Protein AF-A0AAV2NPS6-F1 (afdb_monomer_lite)

Structure (mmCIF, N/CA/C/O backbone):
data_AF-A0AAV2NPS6-F1
#
_entry.id   AF-A0AAV2NPS6-F1
#
loop_
_atom_site.group_PDB
_atom_site.id
_atom_site.type_symbol
_atom_site.label_atom_id
_atom_site.label_alt_id
_atom_site.label_comp_id
_atom_site.label_asym_id
_atom_site.label_entity_id
_atom_site.label_seq_id
_atom_site.pdbx_PDB_ins_code
_atom_site.Cartn_x
_atom_site.Cartn_y
_atom_site.Cartn_z
_atom_site.occupancy
_atom_site.B_iso_or_equiv
_atom_site.auth_seq_id
_atom_site.auth_comp_id
_atom_site.auth_asym_id
_atom_site.auth_atom_id
_atom_site.pdbx_PDB_model_num
ATOM 1 N N . MET A 1 1 ? -5.825 -15.323 -0.932 1.00 41.66 1 MET A N 1
ATOM 2 C CA . MET A 1 1 ? -5.108 -14.527 0.087 1.00 41.66 1 MET A CA 1
ATOM 3 C C . MET A 1 1 ? -5.798 -14.837 1.394 1.00 41.66 1 MET A C 1
ATOM 5 O O . MET A 1 1 ? -6.960 -14.491 1.516 1.00 41.66 1 MET A O 1
ATOM 9 N N . GLU A 1 2 ? -5.150 -15.563 2.298 1.00 42.91 2 GLU A N 1
ATOM 10 C CA . GLU A 1 2 ? -5.732 -15.864 3.609 1.00 42.91 2 GLU A CA 1
ATOM 11 C C . GLU A 1 2 ? -5.504 -14.667 4.530 1.00 42.91 2 GLU A C 1
ATOM 13 O O . GLU A 1 2 ? -4.360 -14.275 4.787 1.00 42.91 2 GLU A O 1
ATOM 18 N N . ILE A 1 3 ? -6.591 -14.041 4.974 1.00 53.81 3 ILE A N 1
ATOM 19 C CA . ILE A 1 3 ? -6.537 -13.032 6.027 1.00 53.81 3 ILE A CA 1
ATOM 20 C C . ILE A 1 3 ? -6.341 -13.807 7.327 1.00 53.81 3 ILE A C 1
ATOM 22 O O . ILE A 1 3 ? -7.229 -14.536 7.760 1.00 53.81 3 ILE A O 1
ATOM 26 N N . LYS A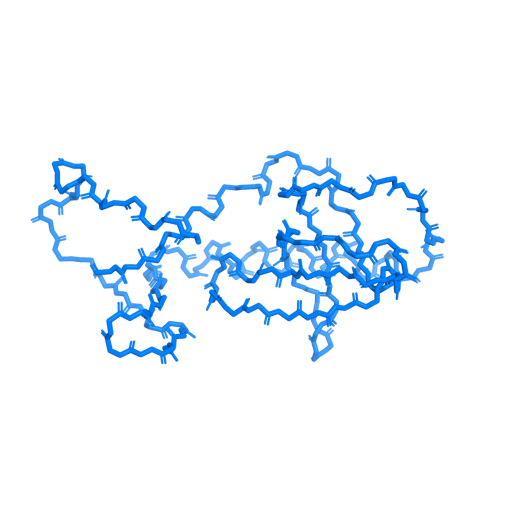 1 4 ? -5.152 -13.704 7.928 1.00 60.00 4 LYS A N 1
ATOM 27 C CA . LYS A 1 4 ? -4.940 -14.254 9.270 1.00 60.00 4 LYS A CA 1
ATOM 28 C C . LYS A 1 4 ? -5.802 -13.461 10.246 1.00 60.00 4 LYS A C 1
ATOM 30 O O . LYS A 1 4 ? -5.718 -12.233 10.255 1.00 60.00 4 LYS A O 1
ATOM 35 N N . ALA A 1 5 ? -6.595 -14.169 11.045 1.00 60.53 5 ALA A N 1
ATOM 36 C CA . ALA A 1 5 ? -7.406 -13.566 12.091 1.00 60.53 5 ALA A CA 1
ATOM 37 C C . ALA A 1 5 ? -6.533 -12.714 13.026 1.00 60.53 5 ALA A C 1
ATOM 39 O O . ALA A 1 5 ? -5.389 -13.068 13.331 1.00 60.53 5 ALA A O 1
ATOM 40 N N . ILE A 1 6 ? -7.073 -11.572 13.447 1.00 65.81 6 ILE A N 1
ATOM 41 C CA . ILE A 1 6 ? -6.411 -10.668 14.385 1.00 65.81 6 ILE A CA 1
ATOM 42 C C . ILE A 1 6 ? -6.325 -11.373 15.742 1.00 65.81 6 ILE A C 1
ATOM 44 O O . ILE A 1 6 ? -7.333 -11.863 16.250 1.00 65.81 6 ILE A O 1
ATOM 48 N N . ASP A 1 7 ? -5.135 -11.406 16.347 1.00 73.88 7 ASP A N 1
ATOM 49 C CA . ASP A 1 7 ? -5.000 -11.828 17.741 1.00 73.88 7 ASP A CA 1
ATOM 50 C C . ASP A 1 7 ? -5.571 -10.731 18.646 1.00 73.88 7 ASP A C 1
ATOM 52 O O . ASP A 1 7 ? -4.949 -9.689 18.879 1.00 73.88 7 ASP A O 1
ATOM 56 N N . THR A 1 8 ? -6.785 -10.964 19.137 1.00 68.75 8 THR A N 1
ATOM 57 C CA . THR A 1 8 ? -7.533 -10.018 19.968 1.00 68.75 8 THR A CA 1
ATOM 58 C C . THR A 1 8 ? -6.858 -9.744 21.309 1.00 68.75 8 THR A C 1
ATOM 60 O O . THR A 1 8 ? -7.124 -8.707 21.913 1.00 68.75 8 THR A O 1
ATOM 63 N N . ARG A 1 9 ? -5.926 -10.600 21.753 1.00 75.75 9 ARG A N 1
ATOM 64 C CA . ARG A 1 9 ? -5.150 -10.408 22.991 1.00 75.75 9 ARG A CA 1
ATOM 65 C C . ARG A 1 9 ? -4.113 -9.295 22.865 1.00 75.75 9 ARG A C 1
ATOM 67 O O . ARG A 1 9 ? -3.694 -8.734 23.871 1.00 75.75 9 ARG A O 1
ATOM 74 N N . LEU A 1 10 ? -3.702 -8.979 21.637 1.00 73.31 10 LEU A N 1
ATOM 75 C CA . LEU A 1 10 ? -2.754 -7.904 21.338 1.00 73.31 10 LEU A CA 1
ATOM 76 C C . LEU A 1 10 ? -3.451 -6.564 21.082 1.00 73.31 10 LEU A C 1
ATOM 78 O O . LEU A 1 10 ? -2.779 -5.551 20.874 1.00 73.31 10 LEU A O 1
ATOM 82 N N . LEU A 1 11 ? -4.788 -6.543 21.070 1.00 68.44 11 LEU A N 1
ATOM 83 C CA . LEU A 1 11 ? -5.537 -5.315 20.871 1.00 68.44 11 LEU A CA 1
ATOM 84 C C . LEU A 1 11 ? -5.553 -4.499 22.168 1.00 68.44 11 LEU A C 1
ATOM 86 O O . LEU A 1 11 ? -5.890 -5.025 23.233 1.00 68.44 11 LEU A O 1
ATOM 90 N N . PRO A 1 12 ? -5.231 -3.197 22.106 1.00 69.56 12 PRO A N 1
ATOM 91 C CA . PRO A 1 12 ? -5.375 -2.336 23.265 1.00 69.56 12 PRO A CA 1
ATOM 92 C C . PRO A 1 12 ? -6.836 -2.339 23.723 1.00 69.56 12 PRO A C 1
ATOM 94 O O . PRO A 1 12 ? -7.750 -2.208 22.914 1.00 69.56 12 PRO A O 1
ATOM 97 N N . HIS A 1 13 ? -7.069 -2.431 25.034 1.00 72.00 13 HIS A N 1
ATOM 98 C CA . HIS A 1 13 ? -8.411 -2.433 25.642 1.00 72.00 13 HIS A CA 1
ATOM 99 C C . HIS A 1 13 ? -9.128 -1.069 25.568 1.00 72.00 13 HIS A C 1
ATOM 101 O O . HIS A 1 13 ? -10.022 -0.772 26.356 1.00 72.00 13 HIS A O 1
ATOM 107 N N . LYS A 1 14 ? -8.718 -0.200 24.640 1.00 80.06 14 LYS A N 1
ATOM 108 C CA . LYS A 1 14 ? -9.253 1.145 24.441 1.00 80.06 14 LYS A CA 1
ATOM 109 C C . LYS A 1 14 ? -9.794 1.266 23.024 1.00 80.06 14 LYS A C 1
ATOM 111 O O . LYS A 1 14 ? -9.198 0.758 22.078 1.00 80.06 14 LYS A O 1
ATOM 116 N N . ARG A 1 15 ? -10.905 1.990 22.880 1.00 81.00 15 ARG A N 1
ATOM 117 C CA . ARG A 1 15 ? -11.439 2.370 21.568 1.00 81.00 15 ARG A CA 1
ATOM 118 C C . ARG A 1 15 ? -10.414 3.252 20.860 1.00 81.00 15 ARG A C 1
ATOM 120 O O . ARG A 1 15 ? -9.965 4.247 21.426 1.00 81.00 15 ARG A O 1
ATOM 127 N N . LEU A 1 16 ? -10.045 2.875 19.640 1.00 82.19 16 LEU A N 1
ATOM 128 C CA . LEU A 1 16 ? -9.122 3.639 18.810 1.00 82.19 16 LEU A CA 1
ATOM 129 C C . LEU A 1 16 ? -9.913 4.365 17.721 1.00 82.19 16 LEU A C 1
ATOM 131 O O . LEU A 1 16 ? -10.671 3.710 17.004 1.00 82.19 16 LEU A O 1
ATOM 135 N N . PRO A 1 17 ? -9.746 5.688 17.567 1.00 84.31 17 PRO A N 1
ATOM 136 C CA . PRO A 1 17 ? -10.346 6.391 16.449 1.00 84.31 17 PRO A CA 1
ATOM 137 C C . PRO A 1 17 ? -9.691 5.941 15.139 1.00 84.31 17 PRO A C 1
ATOM 139 O O . PRO A 1 17 ? -8.460 5.884 15.011 1.00 84.31 17 PRO A O 1
ATOM 142 N N . VAL A 1 18 ? -10.537 5.610 14.168 1.00 84.94 18 VAL A N 1
ATOM 143 C CA . VAL A 1 18 ? -10.142 5.110 12.852 1.00 84.94 18 VAL A CA 1
ATOM 144 C C . VAL A 1 18 ? -10.883 5.854 11.751 1.00 84.94 18 VAL A C 1
ATOM 146 O O . VAL A 1 18 ? -12.014 6.297 11.932 1.00 84.94 18 VAL A O 1
ATOM 149 N N . LYS A 1 19 ? -10.245 5.947 10.590 1.00 84.25 19 LYS A N 1
ATOM 150 C CA . LYS A 1 19 ? -10.831 6.434 9.344 1.00 84.25 19 LYS A CA 1
ATOM 151 C C . LYS A 1 19 ? -10.907 5.270 8.370 1.00 84.25 19 LYS A C 1
ATOM 153 O O . LYS A 1 19 ? -9.897 4.608 8.139 1.00 84.25 19 LYS A O 1
ATOM 158 N N . ILE A 1 20 ? -12.080 5.016 7.801 1.00 83.75 20 ILE A N 1
ATOM 159 C CA . ILE A 1 20 ? -12.223 4.028 6.728 1.00 83.75 20 ILE A CA 1
ATOM 160 C C . ILE A 1 20 ? -11.563 4.611 5.476 1.00 83.75 20 ILE A C 1
ATOM 162 O O . ILE A 1 20 ? -11.933 5.698 5.035 1.00 83.75 20 ILE A O 1
ATOM 166 N N . THR A 1 21 ? -10.560 3.922 4.935 1.00 81.12 21 THR A N 1
ATOM 167 C CA . THR A 1 21 ? -9.811 4.377 3.753 1.00 81.12 21 THR A CA 1
ATOM 168 C C . THR A 1 21 ? -10.315 3.736 2.468 1.00 81.12 21 THR A C 1
ATOM 170 O O . THR A 1 21 ? -10.240 4.356 1.411 1.00 81.12 21 THR A O 1
ATOM 173 N N . HIS A 1 22 ? -10.859 2.521 2.548 1.00 80.81 22 HIS A N 1
ATOM 174 C CA . HIS A 1 22 ? -11.422 1.806 1.408 1.00 80.81 22 HIS A CA 1
ATOM 175 C C . HIS A 1 22 ? -12.412 0.750 1.874 1.00 80.81 22 HIS A C 1
ATOM 177 O O . HIS A 1 22 ? -12.206 0.113 2.908 1.00 80.81 22 HIS A O 1
ATOM 183 N N . VAL A 1 23 ? -13.449 0.524 1.078 1.00 83.50 23 VAL A N 1
ATOM 184 C CA . VAL A 1 23 ? -14.465 -0.497 1.324 1.00 83.50 23 VAL A CA 1
ATOM 185 C C . VAL A 1 23 ? -14.612 -1.311 0.050 1.00 83.50 23 VAL A C 1
ATOM 187 O O . VAL A 1 23 ? -14.974 -0.766 -0.987 1.00 83.50 23 VAL A O 1
ATOM 190 N N . GLU A 1 24 ? -14.317 -2.605 0.124 1.00 81.31 24 GLU A N 1
ATOM 191 C CA . GLU A 1 24 ? -14.657 -3.556 -0.940 1.00 81.31 24 GLU A CA 1
ATOM 192 C C . GLU A 1 24 ? -16.019 -4.197 -0.653 1.00 81.31 24 GLU A C 1
ATOM 194 O O . GLU A 1 24 ? -16.844 -4.351 -1.547 1.00 81.31 24 GLU A O 1
ATOM 199 N N . SER A 1 25 ? -16.289 -4.508 0.616 1.00 83.38 25 SER A N 1
ATOM 200 C CA . SER A 1 25 ? -17.604 -4.914 1.111 1.00 83.38 25 SER A CA 1
ATOM 201 C C . SER A 1 25 ? -17.725 -4.592 2.609 1.00 83.38 25 SER A C 1
ATOM 203 O O . SER A 1 25 ? -16.711 -4.295 3.245 1.00 83.38 25 SER A O 1
ATOM 205 N N . PRO A 1 26 ? -18.918 -4.702 3.223 1.00 85.25 26 PRO A N 1
ATOM 206 C CA . PRO A 1 26 ? -19.066 -4.549 4.674 1.00 85.25 26 PRO A CA 1
ATOM 207 C C . PRO A 1 26 ? -18.197 -5.512 5.501 1.00 85.25 26 PRO A C 1
ATOM 209 O O . PRO A 1 26 ? -17.895 -5.217 6.651 1.00 85.25 26 PRO A O 1
ATOM 212 N N . LEU A 1 27 ? -17.784 -6.642 4.913 1.00 81.50 27 LEU A N 1
ATOM 213 C CA . LEU A 1 27 ? -16.926 -7.657 5.537 1.00 81.50 27 LEU A CA 1
ATOM 214 C C . LEU A 1 27 ? -15.451 -7.539 5.116 1.00 81.50 27 LEU A C 1
ATOM 216 O O . LEU A 1 27 ? -14.618 -8.332 5.541 1.00 81.50 27 LEU A O 1
ATOM 220 N N . LEU A 1 28 ? -15.124 -6.598 4.225 1.00 78.81 28 LEU A N 1
ATOM 221 C CA . LEU A 1 28 ? -13.771 -6.412 3.718 1.00 78.81 28 LEU A CA 1
ATOM 222 C C . LEU A 1 28 ? -13.512 -4.934 3.449 1.00 78.81 28 LEU A C 1
ATOM 224 O O . LEU A 1 28 ? -13.832 -4.393 2.385 1.00 78.81 28 LEU A O 1
ATOM 228 N N . PHE A 1 29 ? -12.917 -4.284 4.439 1.00 80.88 29 PHE A N 1
ATOM 229 C CA . PHE A 1 29 ? -12.582 -2.873 4.385 1.00 80.88 29 PHE A CA 1
ATOM 230 C C . PHE A 1 29 ? -11.239 -2.599 5.066 1.00 80.88 29 PHE A C 1
ATOM 232 O O . PHE A 1 29 ? -10.679 -3.420 5.798 1.00 80.88 29 PHE A O 1
ATOM 239 N N . TRP A 1 30 ? -10.699 -1.420 4.782 1.00 81.56 30 TRP A N 1
ATOM 240 C CA . TRP A 1 30 ? -9.421 -0.956 5.295 1.00 81.56 30 TRP A CA 1
ATOM 241 C C . TRP A 1 30 ? -9.634 0.280 6.141 1.00 81.56 30 TRP A C 1
ATOM 243 O O . TRP A 1 30 ? -10.438 1.158 5.816 1.00 81.56 30 TRP A O 1
ATOM 253 N N . VAL A 1 31 ? -8.893 0.330 7.241 1.00 80.31 31 VAL A N 1
ATOM 254 C CA . VAL A 1 31 ? -8.953 1.424 8.197 1.00 80.31 31 VAL A CA 1
ATOM 255 C C . VAL A 1 31 ? -7.561 1.941 8.494 1.00 80.31 31 VAL A C 1
ATOM 257 O O . VAL A 1 31 ? -6.612 1.177 8.667 1.00 80.31 31 VAL A O 1
ATOM 260 N N . GLN A 1 32 ? -7.470 3.256 8.628 1.00 78.44 32 GLN A N 1
ATOM 261 C CA . GLN A 1 32 ? -6.289 3.944 9.104 1.00 78.44 32 GLN A CA 1
ATOM 262 C C . GLN A 1 32 ? -6.529 4.445 10.525 1.00 78.44 32 GLN A C 1
ATOM 264 O O . GLN A 1 32 ? -7.532 5.093 10.822 1.00 78.44 32 GLN A O 1
ATOM 269 N N . LEU A 1 33 ? -5.577 4.165 11.410 1.00 82.56 33 LEU A N 1
ATOM 270 C CA . LEU A 1 33 ? -5.570 4.694 12.769 1.00 82.56 33 LEU A CA 1
ATOM 271 C C . LEU A 1 33 ? -5.281 6.196 12.745 1.00 82.56 33 LEU A C 1
ATOM 273 O O . LEU A 1 33 ? -4.261 6.614 12.196 1.00 82.56 33 LEU A O 1
ATOM 277 N N . GLN A 1 34 ? -6.135 6.998 13.385 1.00 81.06 34 GLN A N 1
ATOM 278 C CA . GLN A 1 34 ? -6.053 8.460 13.296 1.00 81.06 34 GLN A CA 1
ATOM 279 C C . GLN A 1 34 ? -4.723 9.019 13.833 1.00 81.06 34 GLN A C 1
ATOM 281 O O . GLN A 1 34 ? -4.148 9.934 13.254 1.00 81.06 34 GLN A O 1
ATOM 286 N N . HIS A 1 35 ? -4.152 8.410 14.878 1.00 79.19 35 HIS A N 1
ATOM 287 C CA . HIS A 1 35 ? -2.851 8.830 15.422 1.00 79.19 35 HIS A CA 1
ATOM 288 C C . HIS A 1 35 ? -1.682 8.681 14.430 1.00 79.19 35 HIS A C 1
ATOM 290 O O . HIS A 1 35 ? -0.640 9.306 14.609 1.00 79.19 35 HIS A O 1
ATOM 296 N N . ASN A 1 36 ? -1.840 7.868 13.380 1.00 74.81 36 ASN A N 1
ATOM 297 C CA . ASN A 1 36 ? -0.828 7.676 12.343 1.00 74.81 36 ASN A CA 1
ATOM 298 C C . ASN A 1 36 ? -1.008 8.608 11.138 1.00 74.81 36 ASN A C 1
ATOM 300 O O . ASN A 1 36 ? -0.180 8.569 10.230 1.00 74.81 36 ASN A O 1
ATOM 304 N N . GLU A 1 37 ? -2.047 9.446 11.102 1.00 76.44 37 GLU A N 1
ATOM 305 C CA . GLU A 1 37 ? -2.325 10.343 9.972 1.00 76.44 37 GLU A CA 1
ATOM 306 C C . GLU A 1 37 ? -1.200 11.364 9.753 1.00 76.44 37 GLU A C 1
ATOM 308 O O . GLU A 1 37 ? -0.695 11.506 8.637 1.00 76.44 37 GLU A O 1
ATOM 313 N N . ASN A 1 38 ? -0.709 11.983 10.830 1.00 77.25 38 ASN A N 1
ATOM 314 C CA . ASN A 1 38 ? 0.418 12.919 10.767 1.00 77.25 38 ASN A CA 1
ATOM 315 C C . ASN A 1 38 ? 1.706 12.228 10.296 1.00 77.25 38 ASN A C 1
ATOM 317 O O . ASN A 1 38 ? 2.436 12.762 9.462 1.00 77.25 38 ASN A O 1
ATOM 321 N N . ASN A 1 39 ? 1.960 11.010 10.782 1.00 78.56 39 ASN A N 1
ATOM 322 C CA . ASN A 1 39 ? 3.132 10.229 10.386 1.00 78.56 39 ASN A CA 1
ATOM 323 C C . ASN A 1 39 ? 3.081 9.843 8.904 1.00 78.56 39 ASN A C 1
ATOM 325 O O . ASN A 1 39 ? 4.097 9.939 8.216 1.00 78.56 39 ASN A O 1
ATOM 329 N N . LEU A 1 40 ? 1.908 9.435 8.406 1.00 77.25 40 LEU A N 1
ATOM 330 C CA . LEU A 1 40 ? 1.719 9.112 6.993 1.00 77.25 40 LEU A CA 1
ATOM 331 C C . LEU A 1 40 ? 1.920 10.354 6.123 1.00 77.25 40 LEU A C 1
ATOM 333 O O . LEU A 1 40 ? 2.686 10.302 5.166 1.00 77.25 40 LEU A O 1
ATOM 337 N N . THR A 1 41 ? 1.314 11.477 6.508 1.00 81.19 41 THR A N 1
ATOM 338 C CA . THR A 1 41 ? 1.436 12.753 5.790 1.00 81.19 41 THR A CA 1
ATOM 339 C C . THR A 1 41 ? 2.894 13.201 5.689 1.00 81.19 41 THR A C 1
ATOM 341 O O . THR A 1 41 ? 3.358 13.605 4.623 1.00 81.19 41 THR A O 1
ATOM 344 N N . ASN A 1 42 ? 3.652 13.102 6.784 1.00 83.06 42 ASN A N 1
ATOM 345 C CA . ASN A 1 42 ? 5.075 13.443 6.790 1.00 83.06 42 ASN A CA 1
ATOM 346 C C . ASN A 1 42 ? 5.889 12.510 5.882 1.00 83.06 42 ASN A C 1
ATOM 348 O O . ASN A 1 42 ? 6.729 12.984 5.118 1.00 83.06 42 ASN A O 1
ATOM 352 N N . LEU A 1 43 ? 5.595 11.207 5.905 1.00 82.06 43 LEU A N 1
ATOM 353 C CA . LEU A 1 43 ? 6.257 10.220 5.051 1.00 82.06 43 LEU A CA 1
ATOM 354 C C . LEU A 1 43 ? 5.948 10.442 3.561 1.00 82.06 43 LEU A C 1
ATOM 356 O O . LEU A 1 43 ? 6.831 10.285 2.718 1.00 82.06 43 LEU A O 1
ATOM 360 N N . GLU A 1 44 ? 4.720 10.834 3.220 1.00 82.25 44 GLU A N 1
ATOM 361 C CA . GLU A 1 44 ? 4.343 11.194 1.850 1.00 82.25 44 GLU A CA 1
ATOM 362 C C . GLU A 1 44 ? 5.033 12.479 1.387 1.00 82.25 44 GLU A C 1
ATOM 364 O O . GLU A 1 44 ? 5.536 12.526 0.263 1.00 82.25 44 GLU A O 1
ATOM 369 N N . LYS A 1 45 ? 5.130 13.502 2.242 1.00 85.62 45 LYS A N 1
ATOM 370 C CA . LYS A 1 45 ? 5.880 14.730 1.931 1.00 85.62 45 LYS A CA 1
ATOM 371 C C . LYS A 1 45 ? 7.356 14.438 1.673 1.00 85.62 45 LYS A C 1
ATOM 373 O O . LYS A 1 45 ? 7.888 14.864 0.650 1.00 85.62 45 LYS A O 1
ATOM 378 N N . GLU A 1 46 ? 7.998 13.668 2.549 1.00 86.31 46 GLU A N 1
ATOM 379 C CA . GLU A 1 46 ? 9.397 13.259 2.384 1.00 86.31 46 GLU A CA 1
ATOM 380 C C . GLU A 1 46 ? 9.600 12.470 1.082 1.00 86.31 46 GLU A C 1
ATOM 382 O O . GLU A 1 46 ? 10.541 12.729 0.327 1.00 86.31 46 GLU A O 1
ATOM 387 N N . LEU A 1 47 ? 8.681 11.548 0.769 1.00 85.38 47 LEU A N 1
ATOM 388 C CA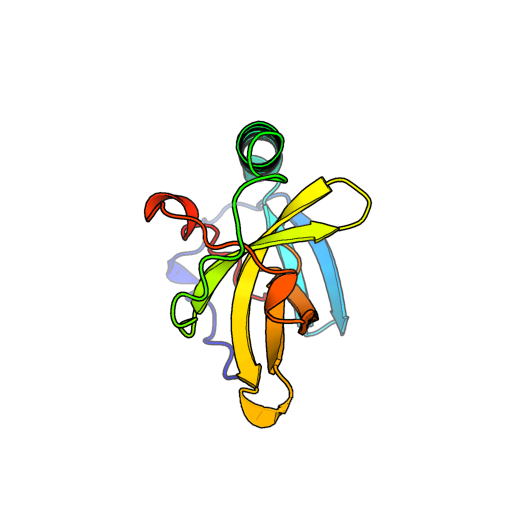 . LEU A 1 47 ? 8.712 10.793 -0.479 1.00 85.38 47 LEU A CA 1
ATOM 389 C C . LEU A 1 47 ? 8.615 11.712 -1.702 1.00 85.38 47 LEU A C 1
ATOM 391 O O . LEU A 1 47 ? 9.392 11.553 -2.643 1.00 85.38 47 LEU A O 1
ATOM 395 N N . ASN A 1 48 ? 7.682 12.663 -1.694 1.00 87.00 48 ASN A N 1
ATOM 396 C CA . ASN A 1 48 ? 7.492 13.598 -2.800 1.00 87.00 48 ASN A CA 1
ATOM 397 C C . ASN A 1 48 ? 8.726 14.479 -3.016 1.00 87.00 48 ASN A C 1
ATOM 399 O O . ASN A 1 48 ? 9.180 14.603 -4.152 1.00 87.00 48 ASN A O 1
ATOM 403 N N . LEU A 1 49 ? 9.320 15.007 -1.941 1.00 86.69 49 LEU A N 1
ATOM 404 C CA . LEU A 1 49 ? 10.565 15.779 -2.010 1.00 86.69 49 LEU A CA 1
ATOM 405 C C . LEU A 1 49 ? 11.712 14.948 -2.592 1.00 86.69 49 LEU A C 1
ATOM 407 O O . LEU A 1 49 ? 12.405 15.388 -3.508 1.00 86.69 49 LEU A O 1
ATOM 411 N N . ARG A 1 50 ? 11.877 13.710 -2.117 1.00 83.69 50 ARG A N 1
ATOM 412 C CA . ARG A 1 50 ? 12.921 12.801 -2.605 1.00 83.69 50 ARG A CA 1
ATOM 413 C C . ARG A 1 50 ? 12.747 12.446 -4.080 1.00 83.69 50 ARG A C 1
ATOM 415 O O . ARG A 1 50 ? 13.730 12.291 -4.801 1.00 83.69 50 ARG A O 1
ATOM 422 N N . MET A 1 51 ? 11.507 12.254 -4.519 1.00 82.69 51 MET A N 1
ATOM 423 C CA . MET A 1 51 ? 11.208 11.832 -5.883 1.00 82.69 51 MET A CA 1
ATOM 424 C C . MET A 1 51 ? 11.164 12.998 -6.877 1.00 82.69 51 MET A C 1
ATOM 426 O O . MET A 1 51 ? 11.370 12.762 -8.067 1.00 82.69 51 MET A O 1
ATOM 430 N N . ALA A 1 52 ? 10.983 14.243 -6.419 1.00 80.19 52 ALA A N 1
ATOM 431 C CA . ALA A 1 52 ? 11.009 15.436 -7.268 1.00 80.19 52 ALA A CA 1
ATOM 432 C C . ALA A 1 52 ? 12.314 15.557 -8.079 1.00 80.19 52 ALA A C 1
ATOM 434 O O . ALA A 1 52 ? 12.270 15.850 -9.269 1.00 80.19 52 ALA A O 1
ATOM 435 N N . GLY A 1 53 ? 13.465 15.233 -7.477 1.00 70.88 53 GLY A N 1
ATOM 436 C CA . GLY A 1 53 ? 14.766 15.235 -8.165 1.00 70.88 53 GLY A CA 1
ATOM 437 C C . GLY A 1 53 ? 15.066 13.980 -8.998 1.00 70.88 53 GLY A C 1
ATOM 438 O O . GLY A 1 53 ? 16.080 13.923 -9.686 1.00 70.88 53 GLY A O 1
ATOM 439 N N . ARG A 1 54 ? 14.215 12.948 -8.933 1.00 68.88 54 ARG A N 1
ATOM 440 C CA . ARG A 1 54 ? 14.491 11.610 -9.489 1.00 68.88 54 ARG A CA 1
ATOM 441 C C . ARG A 1 54 ? 13.864 11.362 -10.860 1.00 68.88 54 ARG A C 1
ATOM 443 O O . ARG A 1 54 ? 14.167 10.351 -11.485 1.00 68.88 54 ARG A O 1
ATOM 450 N N . VAL A 1 55 ? 13.029 12.288 -11.334 1.00 58.88 55 VAL A N 1
ATOM 451 C CA . VAL A 1 55 ? 12.314 12.204 -12.623 1.00 58.88 55 VAL A CA 1
ATOM 452 C C . VAL A 1 55 ? 13.281 12.085 -13.817 1.00 58.88 55 VAL A C 1
ATOM 454 O O . VAL A 1 55 ? 12.890 11.578 -14.859 1.00 58.88 55 VAL A O 1
ATOM 457 N N . ALA A 1 56 ? 14.554 12.468 -13.652 1.00 50.16 56 ALA A N 1
ATOM 458 C CA . ALA A 1 56 ? 15.576 12.417 -14.701 1.00 50.16 56 ALA A CA 1
ATOM 459 C C . ALA A 1 56 ? 16.506 11.183 -14.658 1.00 50.16 56 ALA A C 1
ATOM 461 O O . ALA A 1 56 ? 17.269 10.957 -15.599 1.00 50.16 56 ALA A O 1
ATOM 462 N N . SER A 1 57 ? 16.494 10.377 -13.585 1.00 51.81 57 SER A N 1
ATOM 463 C CA . SER A 1 57 ? 17.397 9.221 -13.490 1.00 51.81 57 SER A CA 1
ATOM 464 C C . SER A 1 57 ? 16.780 8.019 -14.191 1.00 51.81 57 SER A C 1
ATOM 466 O O . SER A 1 57 ? 15.631 7.673 -13.915 1.00 51.81 57 SER A O 1
ATOM 468 N N . HIS A 1 58 ? 17.550 7.400 -15.081 1.00 52.44 58 HIS A N 1
ATOM 469 C CA . HIS A 1 58 ? 17.104 6.335 -15.968 1.00 52.44 58 HIS A CA 1
ATOM 470 C C . HIS A 1 58 ? 16.433 5.197 -15.198 1.00 52.44 58 HIS A C 1
ATOM 472 O O . HIS A 1 58 ? 16.767 4.925 -14.041 1.00 52.44 58 HIS A O 1
ATOM 478 N N . TYR A 1 59 ? 15.491 4.531 -15.864 1.00 54.62 59 TYR A N 1
ATOM 479 C CA . TYR A 1 59 ? 14.902 3.282 -15.410 1.00 54.62 59 TYR A CA 1
ATOM 480 C C . TYR A 1 59 ? 16.022 2.270 -15.128 1.00 54.62 59 TYR A C 1
ATOM 482 O O . TYR A 1 59 ? 16.518 1.597 -16.027 1.00 54.62 59 TYR A O 1
ATOM 490 N N . GLU A 1 60 ? 16.475 2.190 -13.874 1.00 55.53 60 GLU A N 1
ATOM 491 C CA . GLU A 1 60 ? 17.339 1.104 -13.432 1.00 55.53 60 GLU A CA 1
ATOM 492 C C . GLU A 1 60 ? 16.467 -0.151 -13.446 1.00 55.53 60 GLU A C 1
ATOM 494 O O . GLU A 1 60 ? 15.746 -0.425 -12.481 1.00 55.53 60 GLU A O 1
ATOM 499 N N . GLN A 1 61 ? 16.510 -0.889 -14.558 1.00 53.97 61 GLN A N 1
ATOM 500 C CA . GLN A 1 61 ? 15.862 -2.184 -14.745 1.00 53.97 61 GLN A CA 1
ATOM 501 C C . GLN A 1 61 ? 16.504 -3.208 -13.804 1.00 53.97 61 GLN A C 1
ATOM 503 O O . GLN A 1 61 ? 17.305 -4.059 -14.174 1.00 53.97 61 GLN A O 1
ATOM 508 N N . ARG A 1 62 ? 16.202 -3.071 -12.518 1.00 61.75 62 ARG A N 1
ATOM 509 C CA . ARG A 1 62 ? 16.666 -3.946 -11.454 1.00 61.75 62 ARG A CA 1
ATOM 510 C C . ARG A 1 62 ? 15.533 -4.924 -11.172 1.00 61.75 62 ARG A C 1
ATOM 512 O O . ARG A 1 62 ? 14.391 -4.506 -11.003 1.00 61.75 62 ARG A O 1
ATOM 519 N N . GLU A 1 63 ? 15.838 -6.215 -11.088 1.00 72.06 63 GLU A N 1
ATOM 520 C CA . GLU A 1 63 ? 14.840 -7.282 -10.933 1.00 72.06 63 GLU A CA 1
ATOM 521 C C . GLU A 1 63 ? 13.853 -6.990 -9.790 1.00 72.06 63 GLU A C 1
ATOM 523 O O . GLU A 1 63 ? 14.256 -6.867 -8.630 1.00 72.06 63 GLU A O 1
ATOM 528 N N . THR A 1 64 ? 12.569 -6.813 -10.108 1.00 74.75 64 THR A N 1
ATOM 529 C CA . THR A 1 64 ? 11.508 -6.553 -9.127 1.00 74.75 64 THR A CA 1
ATOM 530 C C . THR A 1 64 ? 11.192 -7.807 -8.325 1.00 74.75 64 THR A C 1
ATOM 532 O O . THR A 1 64 ? 11.109 -8.911 -8.866 1.00 74.75 64 THR A O 1
ATOM 535 N N . LYS A 1 65 ? 11.025 -7.641 -7.011 1.00 81.44 65 LYS A N 1
ATOM 536 C CA . LYS A 1 65 ? 10.756 -8.745 -6.084 1.00 81.44 65 LYS A CA 1
ATOM 537 C C . LYS A 1 65 ? 9.368 -8.627 -5.472 1.00 81.44 65 LYS A C 1
ATOM 539 O O . LYS A 1 65 ? 8.821 -7.542 -5.279 1.00 81.44 65 LYS A O 1
ATOM 544 N N . TRP A 1 66 ? 8.786 -9.774 -5.144 1.00 80.25 66 TRP A N 1
ATOM 545 C CA . TRP A 1 66 ? 7.530 -9.820 -4.405 1.00 80.25 66 TRP A CA 1
ATOM 546 C C . TRP A 1 66 ? 7.677 -9.124 -3.042 1.00 80.25 66 TRP A C 1
ATOM 548 O O . TRP A 1 66 ? 8.699 -9.284 -2.375 1.00 80.25 66 TRP A O 1
ATOM 558 N N . ARG A 1 67 ? 6.660 -8.345 -2.639 1.00 76.88 67 ARG A N 1
ATOM 559 C CA . ARG A 1 67 ? 6.656 -7.488 -1.434 1.00 76.88 67 ARG A CA 1
ATOM 560 C C . ARG A 1 67 ? 7.755 -6.423 -1.380 1.00 76.88 67 ARG A C 1
ATOM 562 O O . ARG A 1 67 ? 8.046 -5.892 -0.310 1.00 76.88 67 ARG A O 1
ATOM 569 N N . GLU A 1 68 ? 8.342 -6.069 -2.517 1.00 81.56 68 GLU A N 1
ATOM 570 C CA . GLU A 1 68 ? 9.252 -4.931 -2.597 1.00 81.56 68 GLU A CA 1
ATOM 571 C C . GLU A 1 68 ? 8.470 -3.609 -2.512 1.00 81.56 68 GLU A C 1
ATOM 573 O O . GLU A 1 68 ? 7.393 -3.469 -3.103 1.00 81.56 68 GLU A O 1
ATOM 578 N N . ALA A 1 69 ? 9.010 -2.650 -1.754 1.00 81.94 69 ALA A N 1
ATOM 579 C CA . ALA A 1 69 ? 8.461 -1.305 -1.644 1.00 81.94 69 ALA A CA 1
ATOM 580 C C . ALA A 1 69 ? 8.920 -0.435 -2.816 1.00 81.94 69 ALA A C 1
ATOM 582 O O . ALA A 1 69 ? 10.112 -0.314 -3.109 1.00 81.94 69 ALA A O 1
ATOM 583 N N . ILE A 1 70 ? 7.954 0.201 -3.462 1.00 84.19 70 ILE A N 1
ATOM 584 C CA . ILE A 1 70 ? 8.149 1.031 -4.648 1.00 84.19 70 ILE A CA 1
ATOM 585 C C . ILE A 1 70 ? 7.439 2.378 -4.476 1.00 84.19 70 ILE A C 1
ATOM 587 O O . ILE A 1 70 ? 6.580 2.536 -3.607 1.00 84.19 70 ILE A O 1
ATOM 591 N N . ALA A 1 71 ? 7.787 3.342 -5.315 1.00 85.75 71 ALA A N 1
ATOM 592 C CA . ALA A 1 71 ? 7.084 4.598 -5.498 1.00 85.75 71 ALA A CA 1
ATOM 593 C C . ALA A 1 71 ? 6.435 4.627 -6.881 1.00 85.75 71 ALA A C 1
ATOM 595 O O . ALA A 1 71 ? 7.039 4.194 -7.864 1.00 85.75 71 ALA A O 1
ATOM 596 N N . VAL A 1 72 ? 5.211 5.140 -6.936 1.00 84.56 72 VAL A N 1
ATOM 597 C CA . VAL A 1 72 ? 4.430 5.328 -8.162 1.00 84.56 72 VAL A CA 1
ATOM 598 C C . VAL A 1 72 ? 3.857 6.736 -8.145 1.00 84.56 72 VAL A C 1
ATOM 600 O O . VAL A 1 72 ? 3.514 7.246 -7.075 1.00 84.56 72 VAL A O 1
ATOM 603 N N . LYS A 1 73 ? 3.790 7.373 -9.313 1.00 86.00 73 LYS A N 1
ATOM 604 C CA . LYS A 1 73 ? 3.179 8.692 -9.463 1.00 86.00 73 LYS A CA 1
ATOM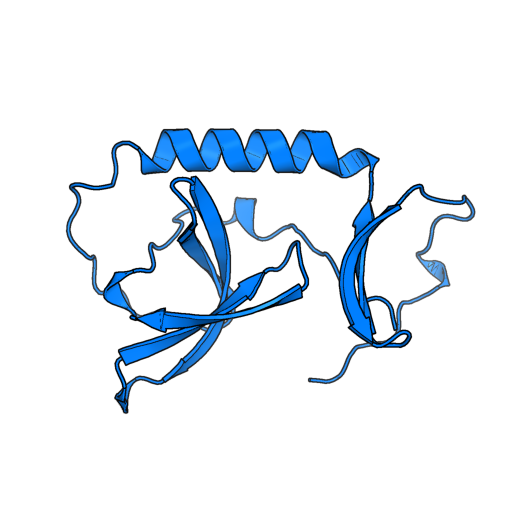 605 C C . LYS A 1 73 ? 1.687 8.527 -9.746 1.00 86.00 73 LYS A C 1
ATOM 607 O O . LYS A 1 73 ? 1.307 7.901 -10.728 1.00 86.00 73 LYS A O 1
ATOM 612 N N . GLU A 1 74 ? 0.848 9.085 -8.887 1.00 82.75 74 GLU A N 1
ATOM 613 C CA . GLU A 1 74 ? -0.610 9.082 -9.010 1.00 82.75 74 GLU A CA 1
ATOM 614 C C . GLU A 1 74 ? -1.119 10.507 -8.807 1.00 82.75 74 GLU A C 1
ATOM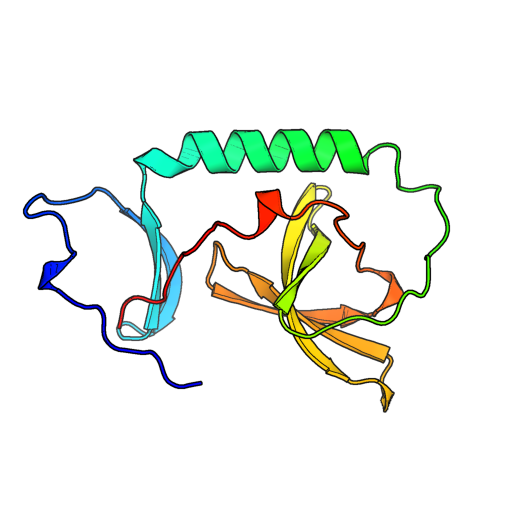 616 O O . GLU A 1 74 ? -0.769 11.142 -7.815 1.00 82.75 74 GLU A O 1
ATOM 621 N N . GLU A 1 75 ? -1.925 11.018 -9.741 1.00 83.38 75 GLU A N 1
ATOM 622 C CA . GLU A 1 75 ? -2.569 12.341 -9.615 1.00 83.38 75 GLU A CA 1
ATOM 623 C C . GLU A 1 75 ? -1.573 13.479 -9.309 1.00 83.38 75 GLU A C 1
ATOM 625 O O . GLU A 1 75 ? -1.870 14.424 -8.588 1.00 83.38 75 GLU A O 1
ATOM 630 N N . GLY A 1 76 ? -0.348 13.371 -9.832 1.00 82.94 76 GLY A N 1
ATOM 631 C CA . GLY A 1 76 ? 0.719 14.352 -9.611 1.00 82.94 76 GLY A CA 1
ATOM 632 C C . GLY A 1 76 ? 1.578 14.115 -8.365 1.00 82.94 76 GLY A C 1
ATOM 633 O O . GLY A 1 76 ? 2.670 14.675 -8.292 1.00 82.94 76 GLY A O 1
ATOM 634 N N . TYR A 1 77 ? 1.171 13.227 -7.457 1.00 84.75 77 TYR A N 1
ATOM 635 C CA . TYR A 1 77 ? 1.890 12.924 -6.221 1.00 84.75 77 TYR A CA 1
ATOM 636 C C . TYR A 1 77 ? 2.586 11.564 -6.273 1.00 84.75 77 TYR A C 1
ATOM 638 O O . TYR A 1 77 ? 2.061 10.570 -6.773 1.00 84.75 77 TYR A O 1
ATOM 646 N N . TRP A 1 78 ? 3.785 11.498 -5.707 1.00 85.75 78 TRP A N 1
ATOM 647 C CA . TRP A 1 78 ? 4.485 10.247 -5.456 1.00 85.75 78 TRP A CA 1
ATOM 648 C C . TRP A 1 78 ? 3.904 9.563 -4.233 1.00 85.75 78 TRP A C 1
ATOM 650 O O . TRP A 1 78 ? 3.839 10.144 -3.150 1.00 85.75 78 TRP A O 1
ATOM 660 N N . ARG A 1 79 ? 3.523 8.300 -4.400 1.00 82.56 79 ARG A N 1
ATOM 661 C CA . ARG A 1 79 ? 2.959 7.488 -3.328 1.00 82.56 79 ARG A CA 1
ATOM 662 C C . ARG A 1 79 ? 3.673 6.143 -3.230 1.00 82.56 79 ARG A C 1
ATOM 664 O O . ARG A 1 79 ? 4.098 5.565 -4.231 1.00 82.56 79 ARG A O 1
ATOM 671 N N . ARG A 1 80 ? 3.817 5.635 -2.003 1.00 83.19 80 ARG A N 1
ATOM 672 C CA . ARG A 1 80 ? 4.472 4.347 -1.721 1.00 83.19 80 ARG A CA 1
ATOM 673 C C . ARG A 1 80 ? 3.512 3.187 -1.979 1.00 83.19 80 ARG A C 1
ATOM 675 O O . ARG A 1 80 ? 2.359 3.228 -1.556 1.00 83.19 80 ARG A O 1
ATOM 682 N N . ARG A 1 81 ? 3.986 2.119 -2.616 1.00 82.81 81 ARG A N 1
ATOM 683 C CA . ARG A 1 81 ? 3.210 0.901 -2.897 1.00 82.81 81 ARG A CA 1
ATOM 684 C C . ARG A 1 81 ? 4.038 -0.349 -2.605 1.00 82.81 81 ARG A C 1
ATOM 686 O O . ARG A 1 81 ? 5.264 -0.281 -2.520 1.00 82.81 81 ARG A O 1
ATOM 693 N N . LEU A 1 82 ? 3.364 -1.489 -2.465 1.00 83.88 82 LEU A N 1
ATOM 694 C CA . LEU A 1 82 ? 4.002 -2.806 -2.380 1.00 83.88 82 LEU A CA 1
ATOM 695 C C . LEU A 1 82 ? 3.674 -3.641 -3.610 1.00 83.88 82 LEU A C 1
ATOM 697 O O . LEU A 1 82 ? 2.518 -3.706 -4.028 1.00 83.88 82 LEU A O 1
ATOM 701 N N . ILE A 1 83 ? 4.672 -4.340 -4.143 1.00 84.56 83 ILE A N 1
ATOM 702 C CA . ILE A 1 83 ? 4.456 -5.320 -5.208 1.00 84.56 83 ILE A CA 1
ATOM 703 C C . ILE A 1 83 ? 3.723 -6.539 -4.644 1.00 84.56 83 ILE A C 1
ATOM 705 O O . ILE A 1 83 ? 4.200 -7.197 -3.716 1.00 84.56 83 ILE A O 1
ATOM 709 N N . THR A 1 84 ? 2.583 -6.875 -5.243 1.00 84.12 84 THR A N 1
ATOM 710 C CA . THR A 1 84 ? 1.778 -8.050 -4.870 1.00 84.12 84 THR A CA 1
ATOM 711 C C . THR A 1 84 ? 1.813 -9.156 -5.910 1.00 84.12 84 THR A C 1
ATOM 713 O O . THR A 1 84 ? 1.755 -10.327 -5.536 1.00 84.12 84 THR A O 1
ATOM 716 N N . LYS A 1 85 ? 1.967 -8.808 -7.191 1.00 84.94 85 LYS A N 1
ATOM 717 C CA . LYS A 1 85 ? 2.110 -9.760 -8.298 1.00 84.94 85 LYS A CA 1
ATOM 718 C C . LYS A 1 85 ? 2.977 -9.151 -9.395 1.00 84.94 85 LYS A C 1
ATOM 720 O O . LYS A 1 85 ? 2.924 -7.947 -9.627 1.00 84.94 85 LYS A O 1
ATOM 725 N N . ILE A 1 86 ? 3.753 -9.984 -10.077 1.00 85.69 86 ILE A N 1
ATOM 726 C CA . ILE A 1 86 ? 4.598 -9.578 -11.204 1.00 85.69 86 ILE A CA 1
ATOM 727 C C . ILE A 1 86 ? 4.187 -10.417 -12.409 1.00 85.69 86 ILE A C 1
ATOM 729 O O . ILE A 1 86 ? 4.141 -11.643 -12.318 1.00 85.69 86 ILE A O 1
ATOM 733 N N . ASN A 1 87 ? 3.880 -9.764 -13.526 1.00 86.75 87 ASN A N 1
ATOM 734 C CA . ASN A 1 87 ? 3.630 -10.404 -14.809 1.00 86.75 87 ASN A CA 1
ATOM 735 C C . ASN A 1 87 ? 4.744 -10.003 -15.782 1.00 86.75 87 ASN A C 1
ATOM 737 O O . ASN A 1 87 ? 4.667 -8.958 -16.423 1.00 86.75 87 ASN A O 1
ATOM 741 N N . ARG A 1 88 ? 5.779 -10.848 -15.878 1.00 82.69 88 ARG A N 1
ATOM 742 C CA . ARG A 1 88 ? 6.951 -10.602 -16.733 1.00 82.69 88 ARG A CA 1
ATOM 743 C C . ARG A 1 88 ? 6.608 -10.639 -18.224 1.00 82.69 88 ARG A C 1
ATOM 745 O O . ARG A 1 88 ? 7.186 -9.884 -18.987 1.00 82.69 88 ARG A O 1
ATOM 752 N N . THR A 1 89 ? 5.645 -11.465 -18.634 1.00 84.12 89 THR A N 1
ATOM 753 C CA . THR A 1 89 ? 5.257 -11.618 -20.046 1.00 84.12 89 THR A CA 1
ATOM 754 C C . THR A 1 89 ? 4.625 -10.353 -20.618 1.00 84.12 89 THR A C 1
ATOM 756 O O . THR A 1 89 ? 4.805 -10.053 -21.789 1.00 84.12 89 THR A O 1
ATOM 759 N N . ARG A 1 90 ? 3.864 -9.620 -19.797 1.00 84.94 90 ARG A N 1
ATOM 760 C CA . ARG A 1 90 ? 3.177 -8.385 -20.209 1.00 84.94 90 ARG A CA 1
ATOM 761 C C . ARG A 1 90 ? 3.875 -7.112 -19.730 1.00 84.94 90 ARG A C 1
ATOM 763 O O . ARG A 1 90 ? 3.317 -6.042 -19.913 1.00 84.94 90 ARG A O 1
ATOM 770 N N . ASP A 1 91 ? 5.027 -7.237 -19.072 1.00 85.94 91 ASP A N 1
ATOM 771 C CA . ASP A 1 91 ? 5.734 -6.137 -18.402 1.00 85.94 91 ASP A CA 1
ATOM 772 C C . ASP A 1 91 ? 4.845 -5.314 -17.440 1.00 85.94 91 ASP A C 1
ATOM 774 O O . ASP A 1 91 ? 4.919 -4.089 -17.343 1.00 85.94 91 ASP A O 1
ATOM 778 N N . MET A 1 92 ? 3.963 -6.009 -16.711 1.00 88.00 92 MET A N 1
ATOM 779 C CA . MET A 1 92 ? 2.995 -5.400 -15.792 1.00 88.00 92 MET A CA 1
ATOM 780 C C . MET A 1 92 ? 3.249 -5.844 -14.354 1.00 88.00 92 MET A C 1
ATOM 782 O O . MET A 1 92 ? 3.481 -7.022 -14.067 1.00 88.00 92 MET A O 1
ATOM 786 N N . VAL A 1 93 ? 3.112 -4.911 -13.418 1.00 87.00 93 VAL A N 1
ATOM 787 C CA . VAL A 1 93 ? 3.245 -5.156 -11.983 1.00 87.00 93 VAL A CA 1
ATOM 788 C C . VAL A 1 93 ? 1.942 -4.793 -11.284 1.00 87.00 93 VAL A C 1
ATOM 790 O O . VAL A 1 93 ? 1.421 -3.690 -11.430 1.00 87.00 93 VAL A O 1
ATOM 793 N N . GLN A 1 94 ? 1.409 -5.731 -10.502 1.00 87.75 94 GLN A N 1
ATOM 794 C CA . GLN A 1 94 ? 0.279 -5.470 -9.622 1.00 87.75 94 GLN A CA 1
ATOM 795 C C . GLN A 1 94 ? 0.801 -4.964 -8.286 1.00 87.75 94 GLN A C 1
ATOM 797 O O . GLN A 1 94 ? 1.598 -5.621 -7.604 1.00 87.75 94 GLN A O 1
ATOM 802 N N . ILE A 1 95 ? 0.306 -3.806 -7.892 1.00 86.25 95 ILE A N 1
ATOM 803 C CA . ILE A 1 95 ? 0.752 -3.083 -6.716 1.00 86.25 95 ILE A CA 1
ATOM 804 C C . ILE A 1 95 ? -0.437 -2.915 -5.775 1.00 86.25 95 ILE A C 1
ATOM 806 O O . ILE A 1 95 ? -1.559 -2.670 -6.218 1.00 86.25 95 ILE A O 1
ATOM 810 N N . SER A 1 96 ? -0.211 -3.093 -4.478 1.00 80.81 96 SER A N 1
ATOM 811 C CA . SER A 1 96 ? -1.212 -2.805 -3.455 1.00 80.81 96 SER A CA 1
ATOM 812 C C . SER A 1 96 ? -0.872 -1.525 -2.723 1.00 80.81 96 SER A C 1
ATOM 814 O O . SER A 1 96 ? 0.278 -1.304 -2.320 1.00 80.81 96 SER A O 1
ATOM 816 N N . LEU A 1 97 ? -1.913 -0.756 -2.460 1.00 66.81 97 LEU A N 1
ATO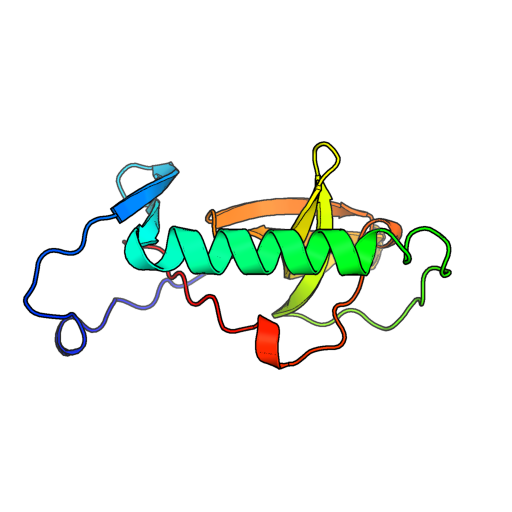M 817 C CA . LEU A 1 97 ? -1.954 0.219 -1.395 1.00 66.81 97 LEU A CA 1
ATOM 818 C C . LEU A 1 97 ? -1.888 -0.515 -0.061 1.00 66.81 97 LEU A C 1
ATOM 820 O O . LEU A 1 97 ? -2.869 -1.095 0.387 1.00 66.81 97 LEU A O 1
ATOM 824 N N . SER A 1 98 ? -0.735 -0.493 0.596 1.00 61.66 98 SER A N 1
ATOM 825 C CA . SER A 1 98 ? -0.666 -0.970 1.979 1.00 61.66 98 SER A CA 1
ATOM 826 C C . SER A 1 98 ? -1.478 -0.085 2.915 1.00 61.66 98 SER A C 1
ATOM 828 O O . SER A 1 98 ? -1.910 -0.576 3.941 1.00 61.66 98 SER A O 1
ATOM 830 N N . ASP A 1 99 ? -1.706 1.180 2.548 1.00 57.81 99 ASP A N 1
ATOM 831 C CA . ASP A 1 99 ? -2.382 2.170 3.390 1.00 57.81 99 ASP A CA 1
ATOM 832 C C . ASP A 1 99 ? -3.878 2.386 3.047 1.00 57.81 99 ASP A C 1
ATOM 834 O O . ASP A 1 99 ? -4.605 3.017 3.806 1.00 57.81 99 ASP A O 1
ATOM 838 N N . ILE A 1 100 ? -4.352 1.859 1.908 1.00 62.28 100 ILE A N 1
ATOM 839 C CA . ILE A 1 100 ? -5.743 2.015 1.416 1.00 62.28 100 ILE A CA 1
ATOM 840 C C . ILE A 1 100 ? -6.322 0.670 0.935 1.00 62.28 100 ILE A C 1
ATOM 842 O O . ILE A 1 100 ? -7.493 0.570 0.632 1.00 62.28 100 ILE A O 1
ATOM 846 N N . GLY A 1 101 ? -5.540 -0.405 0.826 1.00 63.03 101 GLY A N 1
ATOM 847 C CA . GLY A 1 101 ? -6.055 -1.736 0.480 1.00 63.03 101 GLY A CA 1
ATOM 848 C C . GLY A 1 101 ? -6.379 -2.007 -0.989 1.00 63.03 101 GLY A C 1
ATOM 849 O O . GLY A 1 101 ? -6.424 -3.167 -1.399 1.00 63.03 101 GLY A O 1
ATOM 850 N N . GLN A 1 102 ? -6.526 -0.971 -1.810 1.00 73.19 102 GLN A N 1
ATOM 851 C CA . GLN A 1 102 ? -6.781 -1.114 -3.242 1.00 73.19 102 GLN A CA 1
ATOM 852 C C . GLN A 1 102 ? -5.573 -1.711 -3.994 1.00 73.19 102 GLN A C 1
ATOM 854 O O . GLN A 1 102 ? -4.403 -1.473 -3.667 1.00 73.19 102 GLN A O 1
ATOM 859 N N . ARG A 1 103 ? -5.861 -2.503 -5.034 1.00 80.06 103 ARG A N 1
ATOM 860 C CA . ARG A 1 103 ? -4.858 -3.086 -5.936 1.00 80.06 103 ARG A CA 1
ATOM 861 C C . ARG A 1 103 ? -5.0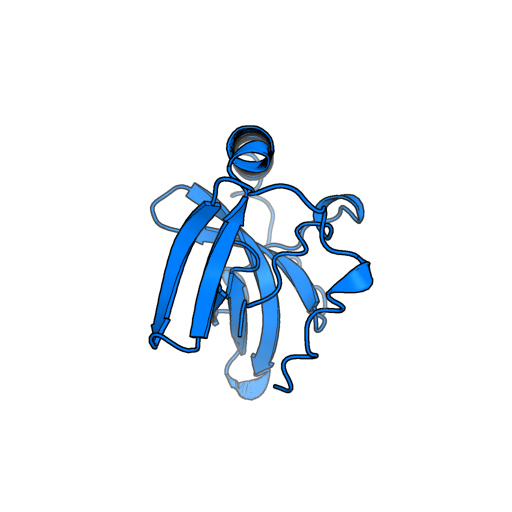27 -2.541 -7.342 1.00 80.06 103 ARG A C 1
ATOM 863 O O . ARG A 1 103 ? -6.125 -2.578 -7.881 1.00 80.06 103 ARG A O 1
ATOM 870 N N . ILE A 1 104 ? -3.924 -2.121 -7.947 1.00 84.94 104 ILE A N 1
ATOM 871 C CA . ILE A 1 104 ? -3.893 -1.640 -9.330 1.00 84.94 104 ILE A CA 1
ATOM 872 C C . ILE A 1 104 ? -2.752 -2.308 -10.096 1.00 84.94 104 ILE A C 1
ATOM 874 O O . ILE A 1 104 ? -1.774 -2.761 -9.502 1.00 84.94 104 ILE A O 1
ATOM 878 N N . CYS A 1 105 ? -2.880 -2.385 -11.416 1.00 87.44 105 CYS A N 1
ATOM 879 C CA . CYS A 1 105 ? -1.821 -2.860 -12.304 1.00 87.44 105 CYS A CA 1
ATOM 880 C C . CYS A 1 105 ? -1.156 -1.658 -12.978 1.00 87.44 105 CYS A C 1
ATOM 882 O O . CYS A 1 105 ? -1.852 -0.769 -13.464 1.00 87.44 105 CYS A O 1
ATOM 884 N N . ARG A 1 106 ? 0.177 -1.637 -13.011 1.00 87.38 106 ARG A N 1
ATOM 885 C CA . ARG A 1 106 ? 0.975 -0.587 -13.653 1.00 87.38 106 ARG A CA 1
ATOM 886 C C . ARG A 1 106 ? 2.072 -1.193 -14.533 1.00 87.38 106 ARG A C 1
ATOM 888 O O . ARG A 1 106 ? 2.577 -2.263 -14.176 1.00 87.38 106 ARG A O 1
ATOM 895 N N . PRO A 1 107 ? 2.451 -0.539 -15.642 1.00 87.75 107 PRO A N 1
ATOM 896 C CA . PRO A 1 107 ? 3.635 -0.909 -16.408 1.00 87.75 107 PRO A CA 1
ATOM 897 C C . PRO A 1 107 ? 4.895 -0.886 -15.541 1.00 87.75 107 PRO A C 1
ATOM 899 O O . PRO A 1 107 ? 5.033 -0.047 -14.645 1.00 87.75 107 PRO A O 1
ATOM 902 N N . ALA A 1 108 ? 5.840 -1.786 -15.808 1.00 83.56 108 ALA A N 1
ATOM 903 C CA . ALA A 1 108 ? 7.053 -1.890 -15.005 1.00 83.56 108 ALA A CA 1
ATOM 904 C C . ALA A 1 108 ? 7.962 -0.654 -15.107 1.00 83.56 108 ALA A C 1
ATOM 906 O O . ALA A 1 108 ? 8.774 -0.450 -14.211 1.00 83.56 108 ALA A O 1
ATOM 907 N N . HIS A 1 109 ? 7.832 0.177 -16.144 1.00 83.25 109 HIS A N 1
ATOM 908 C CA . HIS A 1 109 ? 8.598 1.420 -16.298 1.00 83.25 109 HIS A CA 1
ATOM 909 C C . HIS A 1 109 ? 8.031 2.607 -15.496 1.00 83.25 109 HIS A C 1
ATOM 911 O O . HIS A 1 109 ? 8.736 3.589 -15.284 1.00 83.25 109 HIS A O 1
ATOM 917 N N . GLU A 1 110 ? 6.789 2.520 -15.005 1.00 83.81 110 GLU A N 1
ATOM 918 C CA . GLU A 1 110 ? 6.164 3.560 -14.165 1.00 83.81 110 GLU A CA 1
ATOM 919 C C . GLU A 1 110 ? 6.456 3.377 -12.664 1.00 83.81 110 GLU A C 1
ATOM 921 O O . GLU A 1 110 ? 6.012 4.171 -11.828 1.00 83.81 110 GLU A O 1
ATOM 926 N N . ILE A 1 111 ? 7.182 2.315 -12.294 1.00 84.31 111 ILE A N 1
ATOM 927 C CA . ILE A 1 111 ? 7.485 1.981 -10.901 1.00 84.31 111 ILE A CA 1
ATOM 928 C C . ILE A 1 111 ? 8.940 2.295 -10.548 1.00 84.31 111 ILE A C 1
ATOM 930 O O . ILE A 1 111 ? 9.876 1.983 -11.279 1.00 84.31 111 ILE A O 1
ATOM 934 N N . TYR A 1 112 ? 9.142 2.866 -9.362 1.00 84.38 112 TYR A N 1
ATOM 935 C CA . TYR A 1 112 ? 10.456 3.307 -8.901 1.00 84.38 112 TYR A CA 1
ATOM 936 C C . TYR A 1 112 ? 10.826 2.609 -7.604 1.00 84.38 112 TYR A C 1
ATOM 938 O O . TYR A 1 112 ? 10.115 2.697 -6.606 1.00 84.38 112 TYR A O 1
ATOM 946 N N . LYS A 1 113 ? 11.974 1.934 -7.571 1.00 80.81 113 LYS A N 1
ATOM 947 C CA . LYS A 1 113 ? 12.415 1.236 -6.359 1.00 80.81 113 LYS A CA 1
ATOM 948 C C . LYS A 1 113 ? 12.818 2.204 -5.252 1.00 80.81 113 LYS A C 1
ATOM 950 O O . LYS A 1 113 ? 13.605 3.140 -5.461 1.00 80.81 113 LYS A O 1
ATOM 955 N N . LEU A 1 114 ? 12.326 1.935 -4.047 1.00 78.38 114 LEU A N 1
ATOM 956 C CA . LEU A 1 114 ? 12.748 2.627 -2.836 1.00 78.38 114 LEU A CA 1
ATOM 957 C C . LEU A 1 114 ? 13.949 1.887 -2.239 1.00 78.38 114 LEU A C 1
ATOM 959 O O . LEU A 1 114 ? 13.867 0.699 -1.948 1.00 78.38 114 LEU A O 1
ATOM 963 N N . LYS A 1 115 ? 15.084 2.581 -2.074 1.00 68.88 115 LYS A N 1
ATOM 964 C CA . LYS A 1 115 ? 16.335 1.969 -1.582 1.00 68.88 115 LYS A CA 1
ATOM 965 C C . LYS A 1 115 ? 16.314 1.662 -0.070 1.00 68.88 115 LYS A C 1
ATOM 967 O O . LYS A 1 115 ? 17.194 0.952 0.406 1.00 68.88 115 LYS A O 1
ATOM 972 N N . ASP A 1 116 ? 15.315 2.134 0.683 1.00 58.22 116 ASP A N 1
ATOM 973 C CA . ASP A 1 116 ? 15.346 2.109 2.152 1.00 58.22 116 ASP A CA 1
ATOM 974 C C . ASP A 1 116 ? 14.471 1.033 2.804 1.00 58.22 116 ASP A C 1
ATOM 976 O O . ASP A 1 116 ? 13.251 0.994 2.644 1.00 58.22 116 ASP A O 1
ATOM 980 N N . LYS A 1 117 ? 15.103 0.229 3.671 1.00 49.56 117 LYS A N 1
ATOM 981 C CA . LYS A 1 117 ? 14.461 -0.801 4.513 1.00 49.56 117 LYS A CA 1
ATOM 982 C C . LYS A 1 117 ? 13.532 -0.233 5.599 1.00 49.56 117 LYS A C 1
ATOM 984 O O . LYS A 1 117 ? 12.722 -0.975 6.152 1.00 49.56 117 LYS A O 1
ATOM 989 N N . LYS A 1 118 ? 13.635 1.062 5.930 1.00 47.78 118 LYS A N 1
ATOM 990 C CA . LYS A 1 118 ? 12.836 1.702 6.996 1.00 47.78 118 LYS A CA 1
ATOM 991 C C . LYS A 1 118 ? 11.378 1.966 6.588 1.00 47.78 118 LYS A C 1
ATOM 993 O O . LYS A 1 118 ? 10.516 2.049 7.457 1.00 47.78 118 LYS A O 1
ATOM 998 N N . ASN A 1 119 ? 11.079 1.981 5.288 1.00 46.66 119 ASN A N 1
ATOM 999 C CA . ASN A 1 119 ? 9.754 2.334 4.767 1.00 46.66 119 ASN A CA 1
ATOM 1000 C C . ASN A 1 119 ? 8.782 1.152 4.626 1.00 46.66 119 ASN A C 1
ATOM 1002 O O . ASN A 1 119 ? 7.666 1.356 4.159 1.00 46.66 119 ASN A O 1
ATOM 1006 N N . CYS A 1 120 ? 9.144 -0.059 5.057 1.00 44.41 120 CYS A N 1
ATOM 1007 C CA . CYS A 1 120 ? 8.275 -1.244 4.970 1.00 44.41 120 CYS A CA 1
ATOM 1008 C C . CYS A 1 120 ? 7.325 -1.433 6.172 1.00 44.41 120 CYS A C 1
ATOM 1010 O O . CYS A 1 120 ? 6.669 -2.468 6.269 1.00 44.41 120 CYS A O 1
ATOM 1012 N N . ARG A 1 121 ? 7.267 -0.491 7.127 1.00 42.91 121 ARG A N 1
ATOM 1013 C CA . ARG A 1 121 ? 6.568 -0.685 8.415 1.00 42.91 121 ARG A CA 1
ATOM 1014 C C . ARG A 1 121 ? 5.138 -0.132 8.504 1.00 42.91 121 ARG A C 1
ATOM 1016 O O . ARG A 1 121 ? 4.609 -0.056 9.607 1.00 42.91 121 ARG A O 1
ATOM 1023 N N . SER A 1 122 ? 4.461 0.178 7.401 1.00 43.47 122 SER A N 1
ATOM 1024 C CA . SER A 1 122 ? 3.003 0.376 7.447 1.00 43.47 122 SER A CA 1
ATOM 1025 C C . SER A 1 122 ? 2.302 -0.985 7.461 1.00 43.47 122 SER A C 1
ATOM 1027 O O . SER A 1 122 ? 1.876 -1.504 6.429 1.00 43.47 122 SER A O 1
ATOM 1029 N N . LYS A 1 123 ? 2.227 -1.612 8.638 1.00 45.41 123 LYS A N 1
ATOM 1030 C CA . LYS A 1 123 ? 1.337 -2.756 8.854 1.00 45.41 123 LYS A CA 1
ATOM 1031 C C . LYS A 1 123 ? -0.089 -2.222 9.014 1.00 45.41 123 LYS A C 1
ATOM 1033 O O . LYS A 1 123 ? -0.552 -2.082 10.139 1.00 45.41 123 LYS A O 1
ATOM 1038 N N . GLN A 1 124 ? -0.769 -1.905 7.916 1.00 50.41 124 GLN A N 1
ATOM 1039 C CA . GLN A 1 124 ? -2.231 -1.915 7.943 1.00 50.41 124 GLN A CA 1
ATOM 1040 C C . GLN A 1 124 ? -2.661 -3.301 7.476 1.00 50.41 124 GLN A C 1
ATOM 1042 O O . GLN A 1 124 ? -2.328 -3.748 6.376 1.00 50.41 124 GLN A O 1
ATOM 1047 N N . LEU A 1 125 ? -3.287 -4.033 8.388 1.00 43.88 125 LEU A N 1
ATOM 1048 C CA . LEU A 1 125 ? -3.892 -5.323 8.101 1.00 43.88 125 LEU A CA 1
ATOM 1049 C C . LEU A 1 125 ? -5.366 -5.066 7.760 1.00 43.88 125 LEU A C 1
ATOM 1051 O O . LEU A 1 125 ? -5.960 -4.171 8.363 1.00 43.88 125 LEU A O 1
ATOM 1055 N N . PRO A 1 126 ? -5.948 -5.801 6.799 1.00 38.94 126 PRO A N 1
ATOM 1056 C CA . PRO A 1 126 ? -7.389 -5.756 6.586 1.00 38.94 126 PRO A CA 1
ATOM 1057 C C . PRO A 1 126 ? -8.099 -6.150 7.885 1.00 38.94 126 PRO A C 1
ATOM 1059 O O . PRO A 1 126 ? -7.652 -7.068 8.578 1.00 38.94 126 PRO A O 1
ATOM 1062 N N . VAL A 1 127 ? -9.178 -5.443 8.211 1.00 44.06 127 VAL A N 1
ATOM 1063 C CA . VAL A 1 127 ? -10.082 -5.840 9.293 1.00 44.06 127 VAL A CA 1
ATOM 1064 C C . VAL A 1 127 ? -11.150 -6.715 8.643 1.00 44.06 127 VAL A C 1
ATOM 1066 O O . VAL A 1 127 ? -11.784 -6.285 7.680 1.00 44.06 127 VAL A O 1
ATOM 1069 N N . ALA A 1 128 ? -11.252 -7.956 9.115 1.00 40.38 128 ALA A N 1
ATOM 1070 C CA . ALA A 1 128 ? -12.290 -8.915 8.750 1.00 40.38 128 ALA A CA 1
ATOM 1071 C C . ALA A 1 128 ? -13.258 -9.064 9.923 1.00 40.38 128 ALA A C 1
ATOM 1073 O O . ALA A 1 128 ? -12.765 -8.990 11.076 1.00 40.38 128 ALA A O 1
#

Foldseek 3Di:
DDQDDDPCVPDPPDDFDWDWQADPDPQWTFIDGPVCPVVQVVVQVVQQVVCVVVPPPDPPPDDDDAQFWKWAADPNGIDIWGFHDADPPVQKTWTADQRRGDIDIDHVRRIGGDPDPVPSPSPGGIHD

InterPro domains:
  IPR002999 Tudor domain [PF00567] (15-115)

Radius of gyration: 15.97 Å; chains: 1; bounding box: 36×32×46 Å

Organism: NCBI:txid488582

pLDDT: mean 74.11, std 13.89, range [38.94, 88.0]

Secondary structure (DSSP, 8-state):
---PPP-GGGS-SS---EEEEEEEETTEEEEEEGGGHHHHHHHHHHHHHHHHTTTTS--------TT-EEEEEETTEEEEEEEEEEETTTTEEEEE-TTT--EEEEEGGGEEE---GGGG----PPB-

Sequence (128 aa):
MEIKAIDTRLLPHKRLPVKITHVESPLLFWVQLQHNENNLTNLEKELNLRMAGRVASHYEQRETKWREAIAVKEEGYWRRRLITKINRTRDMVQISLSDIGQRICRPAHEIYKLKDKKNCRSKQLPVA